Protein AF-A0AA90S9X4-F1 (afdb_monomer)

Mean predicted aligned error: 9.92 Å

Structure (mmCIF, N/CA/C/O backbone):
data_AF-A0AA90S9X4-F1
#
_entry.id   AF-A0AA90S9X4-F1
#
loop_
_atom_site.group_PDB
_atom_site.id
_atom_site.type_symbol
_atom_site.label_atom_id
_atom_site.label_alt_id
_atom_site.label_comp_id
_atom_site.label_asym_id
_atom_site.label_entity_id
_atom_site.label_seq_id
_atom_site.pdbx_PDB_ins_code
_atom_site.Cartn_x
_atom_site.Cartn_y
_atom_site.Cartn_z
_atom_site.occupancy
_atom_site.B_iso_or_equiv
_atom_site.auth_seq_id
_atom_site.auth_comp_id
_atom_site.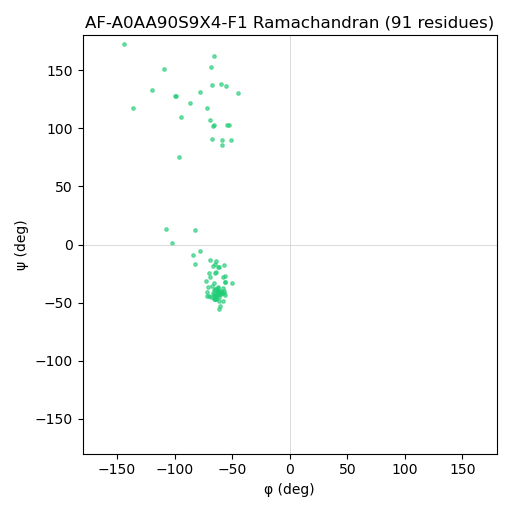auth_asym_id
_atom_site.auth_atom_id
_atom_site.pdbx_PDB_model_num
ATOM 1 N N . MET A 1 1 ? 13.528 50.489 -24.692 1.00 50.06 1 MET A N 1
ATOM 2 C CA . MET A 1 1 ? 14.144 49.223 -25.140 1.00 50.06 1 MET A CA 1
ATOM 3 C C . MET A 1 1 ? 13.721 48.153 -24.154 1.00 50.06 1 MET A C 1
ATOM 5 O O . MET A 1 1 ? 14.193 48.160 -23.026 1.00 50.06 1 MET A O 1
ATOM 9 N N . SER A 1 2 ? 12.730 47.351 -24.537 1.00 48.38 2 SER A N 1
ATOM 10 C CA . SER A 1 2 ? 12.100 46.339 -23.685 1.00 48.38 2 SER A CA 1
ATOM 11 C C . SER A 1 2 ? 12.706 44.977 -24.003 1.00 48.38 2 SER A C 1
ATOM 13 O O . SER A 1 2 ? 12.737 44.588 -25.168 1.00 48.38 2 SER A O 1
ATOM 15 N N . TYR A 1 3 ? 13.185 44.262 -22.989 1.00 50.44 3 TYR A N 1
ATOM 16 C CA . TYR A 1 3 ? 13.582 42.862 -23.126 1.00 50.44 3 TYR A CA 1
ATOM 17 C C . TYR A 1 3 ? 12.321 41.983 -23.125 1.00 50.44 3 TYR A C 1
ATOM 19 O O . TYR A 1 3 ? 11.488 42.151 -22.229 1.00 50.44 3 TYR A O 1
ATOM 27 N N . PRO A 1 4 ? 12.145 41.037 -24.064 1.00 57.62 4 PRO A N 1
ATOM 28 C CA . PRO A 1 4 ? 11.150 39.993 -23.895 1.00 57.62 4 PRO A CA 1
ATOM 29 C C . PRO A 1 4 ? 11.636 39.016 -22.818 1.00 57.62 4 PRO A C 1
ATOM 31 O O . PRO A 1 4 ? 12.672 38.369 -22.955 1.00 57.62 4 PRO A O 1
ATOM 34 N N . ARG A 1 5 ? 10.874 38.929 -21.725 1.00 51.44 5 ARG A N 1
ATOM 35 C CA . ARG A 1 5 ? 10.992 37.881 -20.710 1.00 51.44 5 ARG A CA 1
ATOM 36 C C . ARG A 1 5 ? 10.580 36.573 -21.381 1.00 51.44 5 ARG A C 1
ATOM 38 O O . ARG A 1 5 ? 9.393 36.355 -21.610 1.00 51.44 5 ARG A O 1
ATOM 45 N N . THR A 1 6 ? 11.547 35.745 -21.759 1.00 59.28 6 THR A N 1
ATOM 46 C CA . THR A 1 6 ? 11.279 34.411 -22.294 1.00 59.28 6 THR A CA 1
ATOM 47 C C . THR A 1 6 ? 10.664 33.561 -21.193 1.00 59.28 6 THR A C 1
ATOM 49 O O . THR A 1 6 ? 11.318 33.098 -20.263 1.00 59.28 6 THR A O 1
ATOM 52 N N . HIS A 1 7 ? 9.351 33.412 -21.307 1.00 55.62 7 HIS A N 1
ATOM 53 C CA . HIS A 1 7 ? 8.566 32.365 -20.693 1.00 55.62 7 HIS A CA 1
ATOM 54 C C . HIS A 1 7 ? 8.980 31.049 -21.365 1.00 55.62 7 HIS A C 1
ATOM 56 O O . HIS A 1 7 ? 8.477 30.700 -22.427 1.00 55.62 7 HIS A O 1
ATOM 62 N N . GLY A 1 8 ? 9.972 30.375 -20.790 1.00 45.03 8 GLY A N 1
ATOM 63 C CA . GLY A 1 8 ? 10.324 29.002 -21.128 1.00 45.03 8 GLY A CA 1
ATOM 64 C C . GLY A 1 8 ? 9.658 28.058 -20.139 1.00 45.03 8 GLY A C 1
ATOM 65 O O . GLY A 1 8 ? 10.320 27.562 -19.239 1.00 45.03 8 GLY A O 1
ATOM 66 N N . MET A 1 9 ? 8.350 27.846 -20.293 1.00 57.72 9 MET A N 1
ATOM 67 C CA . MET A 1 9 ? 7.748 26.570 -19.919 1.00 57.72 9 MET A CA 1
ATOM 68 C C . MET A 1 9 ? 8.264 25.550 -20.932 1.00 57.72 9 MET A C 1
ATOM 70 O O . MET A 1 9 ? 7.869 25.591 -22.094 1.00 57.72 9 MET A O 1
ATOM 74 N N . VAL A 1 10 ? 9.164 24.669 -20.515 1.00 53.00 10 VAL A N 1
ATOM 75 C CA . VAL A 1 10 ? 9.416 23.402 -21.202 1.00 53.00 10 VAL A CA 1
ATOM 76 C C . VAL A 1 10 ? 9.507 22.377 -20.093 1.00 53.00 10 VAL A C 1
ATOM 78 O O . VAL A 1 10 ? 10.313 22.547 -19.182 1.00 53.00 10 VAL A O 1
ATOM 81 N N . GLY A 1 11 ? 8.575 21.424 -20.132 1.00 44.31 11 GLY A N 1
ATOM 82 C CA . GLY A 1 11 ? 8.314 20.469 -19.072 1.00 44.31 11 GLY A CA 1
ATOM 83 C C . GLY A 1 11 ? 9.596 19.874 -18.520 1.00 44.31 11 GLY A C 1
ATOM 84 O O . GLY A 1 11 ? 10.442 19.381 -19.266 1.00 44.31 11 GLY A O 1
ATOM 85 N N . GLU A 1 12 ? 9.695 19.903 -17.198 1.00 44.06 12 GLU A N 1
ATOM 86 C CA . GLU A 1 12 ? 10.356 18.836 -16.476 1.00 44.06 12 GLU A CA 1
ATOM 87 C C . GLU A 1 12 ? 9.563 17.583 -16.850 1.00 44.06 12 GLU A C 1
ATOM 89 O O . GLU A 1 12 ? 8.540 17.264 -16.256 1.00 44.06 12 GLU A O 1
ATOM 94 N N . SER A 1 13 ? 9.932 16.965 -17.973 1.00 47.31 13 SER A N 1
ATOM 95 C CA . SER A 1 13 ? 9.654 15.562 -18.187 1.00 47.31 13 SER A CA 1
ATOM 96 C C . SER A 1 13 ? 10.261 14.909 -16.965 1.00 47.31 13 SER A C 1
ATOM 98 O O . SER A 1 13 ? 11.488 14.875 -16.845 1.00 47.31 13 SER A O 1
ATOM 100 N N . THR A 1 14 ? 9.396 14.532 -16.027 1.00 51.66 14 THR A N 1
ATOM 101 C CA . THR A 1 14 ? 9.672 13.538 -15.010 1.00 51.66 14 THR A CA 1
ATOM 102 C C . THR A 1 14 ? 10.192 12.344 -15.786 1.00 51.66 14 THR A C 1
ATOM 104 O O . THR A 1 14 ? 9.449 11.545 -16.350 1.00 51.66 14 THR A O 1
ATOM 107 N N . ASP A 1 15 ? 11.510 12.334 -15.966 1.00 47.53 15 ASP A N 1
ATOM 108 C CA . ASP A 1 15 ? 12.283 11.188 -16.379 1.00 47.53 15 ASP A CA 1
ATOM 109 C C . ASP A 1 15 ? 11.978 10.191 -15.275 1.00 47.53 15 ASP A C 1
ATOM 111 O O . ASP A 1 15 ? 12.550 10.280 -14.188 1.00 47.53 15 ASP A O 1
ATOM 115 N N . ALA A 1 16 ? 10.922 9.395 -15.484 1.00 54.66 16 ALA A N 1
ATOM 116 C CA . ALA A 1 16 ? 10.542 8.321 -14.594 1.00 54.66 16 ALA A CA 1
ATOM 117 C C . ALA A 1 16 ? 11.819 7.517 -14.459 1.00 54.66 16 ALA A C 1
ATOM 119 O O . ALA A 1 16 ? 12.269 6.891 -15.427 1.00 54.66 16 ALA A O 1
ATOM 120 N N . SER A 1 17 ? 12.484 7.694 -13.315 1.00 59.31 17 SER A N 1
ATOM 121 C CA . SER A 1 17 ? 13.823 7.177 -13.143 1.00 59.31 17 SER A CA 1
ATOM 122 C C . SER A 1 17 ? 13.705 5.691 -13.447 1.00 59.31 17 SER A C 1
ATOM 124 O O . SER A 1 17 ? 12.741 5.072 -13.001 1.00 59.31 17 SER A O 1
ATOM 126 N N . PRO A 1 18 ? 14.622 5.068 -14.198 1.00 65.25 18 PRO A N 1
ATOM 127 C CA . PRO A 1 18 ? 14.505 3.636 -14.464 1.00 65.25 18 PRO A CA 1
ATOM 128 C C . PRO A 1 18 ? 14.451 2.823 -13.157 1.00 65.25 18 PRO A C 1
ATOM 130 O O . PRO A 1 18 ? 14.007 1.683 -13.158 1.00 65.25 18 PRO A O 1
ATOM 133 N N . PHE A 1 19 ? 14.868 3.427 -12.039 1.00 67.81 19 PHE A N 1
ATOM 134 C CA . PHE A 1 19 ? 14.800 2.903 -10.679 1.00 67.81 19 PHE A CA 1
ATOM 135 C C . PHE A 1 19 ? 13.464 3.125 -9.955 1.00 67.81 19 PHE A C 1
ATOM 137 O O . PHE A 1 19 ? 13.288 2.584 -8.859 1.00 67.81 19 PHE A O 1
ATOM 144 N N . ASP A 1 20 ? 12.549 3.916 -10.511 1.00 71.75 20 ASP A N 1
ATOM 145 C CA . ASP A 1 20 ? 11.203 4.053 -9.979 1.00 71.75 20 ASP A CA 1
ATOM 146 C C . ASP A 1 20 ? 10.305 2.956 -10.551 1.00 71.75 20 ASP A C 1
ATOM 148 O O . ASP A 1 20 ? 10.200 2.783 -11.770 1.00 71.75 20 ASP A O 1
ATOM 152 N N . PRO A 1 21 ? 9.704 2.137 -9.674 1.00 79.44 21 PRO A N 1
ATOM 153 C CA . PRO A 1 21 ? 8.816 1.080 -10.109 1.00 79.44 21 PRO A CA 1
ATOM 154 C C . PRO A 1 21 ? 7.548 1.678 -10.711 1.00 79.44 21 PRO A C 1
ATOM 156 O O . PRO A 1 21 ? 6.944 2.568 -10.107 1.00 79.44 21 PRO A O 1
ATOM 159 N N . PRO A 1 22 ? 7.062 1.132 -11.837 1.00 85.38 22 PRO A N 1
ATOM 160 C CA . PRO A 1 22 ? 5.728 1.468 -12.294 1.00 85.38 22 PRO A CA 1
ATOM 161 C C . PRO A 1 22 ? 4.725 1.069 -11.210 1.00 85.38 22 PRO A C 1
ATOM 163 O O . PRO A 1 22 ? 4.812 -0.026 -10.639 1.00 85.38 22 PRO A O 1
ATOM 166 N N . ILE A 1 23 ? 3.737 1.930 -10.964 1.00 87.50 23 ILE A N 1
ATOM 167 C CA . ILE A 1 23 ? 2.709 1.726 -9.933 1.00 87.50 23 ILE A CA 1
ATOM 168 C C . ILE A 1 23 ? 2.051 0.340 -10.022 1.00 87.50 23 ILE A C 1
ATOM 170 O O . ILE A 1 23 ? 1.775 -0.290 -9.002 1.00 87.50 23 ILE A O 1
ATOM 174 N N . GLY A 1 24 ? 1.902 -0.210 -11.232 1.00 87.50 24 GLY A N 1
ATOM 175 C CA . GLY A 1 24 ? 1.371 -1.556 -11.458 1.00 87.50 24 GLY A CA 1
ATOM 176 C C . GLY A 1 24 ? 2.126 -2.679 -10.728 1.00 87.50 24 GLY A C 1
ATOM 177 O O . GLY A 1 24 ? 1.495 -3.652 -10.311 1.00 87.50 24 GLY A O 1
ATOM 178 N N . VAL A 1 25 ? 3.443 -2.555 -10.515 1.00 88.25 25 VAL A N 1
ATOM 179 C CA . VAL A 1 25 ? 4.237 -3.526 -9.732 1.00 88.25 25 VAL A CA 1
ATOM 180 C C . VAL A 1 25 ? 3.842 -3.468 -8.259 1.00 88.25 25 VAL A C 1
ATOM 182 O O . VAL A 1 25 ? 3.593 -4.505 -7.641 1.00 88.25 25 VAL A O 1
ATOM 185 N N . VAL A 1 26 ? 3.710 -2.259 -7.713 1.00 90.19 26 VAL A N 1
ATOM 186 C CA . VAL A 1 26 ? 3.285 -2.044 -6.325 1.00 90.19 26 VAL A CA 1
ATOM 187 C C . VAL A 1 26 ? 1.854 -2.534 -6.118 1.00 90.19 26 VAL A C 1
ATOM 189 O O . VAL A 1 26 ? 1.604 -3.303 -5.192 1.00 90.19 26 VAL A O 1
ATOM 192 N N . LEU A 1 27 ? 0.928 -2.179 -7.013 1.00 90.62 27 LEU A N 1
ATOM 193 C CA . LEU A 1 27 ? -0.460 -2.643 -6.954 1.00 90.62 27 LEU A CA 1
ATOM 194 C C . LEU A 1 27 ? -0.550 -4.173 -7.023 1.00 90.62 27 LEU A C 1
ATOM 196 O O . LEU A 1 27 ? -1.294 -4.784 -6.260 1.00 90.62 27 LEU A O 1
ATOM 200 N N . SER A 1 28 ? 0.253 -4.812 -7.876 1.00 89.88 28 SER A N 1
ATOM 201 C CA . SER A 1 28 ? 0.305 -6.277 -7.960 1.00 89.88 28 SER A CA 1
ATOM 202 C C . SER A 1 28 ? 0.799 -6.915 -6.659 1.00 89.88 28 SER A C 1
ATOM 204 O O . SER A 1 28 ? 0.256 -7.932 -6.230 1.00 89.88 28 SER A O 1
ATOM 206 N N . SER A 1 29 ? 1.790 -6.309 -5.998 1.00 88.94 29 SER A N 1
ATOM 207 C CA . SER A 1 29 ? 2.275 -6.775 -4.692 1.00 88.94 29 SER A CA 1
ATOM 208 C C . SER A 1 29 ? 1.206 -6.613 -3.606 1.00 88.94 29 SER A C 1
ATOM 210 O O . SER A 1 29 ? 0.966 -7.524 -2.814 1.00 88.94 29 SER A O 1
ATOM 212 N N . LEU A 1 30 ? 0.498 -5.480 -3.602 1.00 89.75 30 LEU A N 1
ATOM 213 C CA . LEU A 1 30 ? -0.567 -5.186 -2.641 1.00 89.75 30 LEU A CA 1
ATOM 214 C C . LEU A 1 30 ? -1.823 -6.036 -2.842 1.00 89.75 30 LEU A C 1
ATOM 216 O O . LEU A 1 30 ? -2.539 -6.285 -1.873 1.00 89.75 30 LEU A O 1
ATOM 220 N N . ALA A 1 31 ? -2.064 -6.550 -4.050 1.00 90.12 31 ALA A N 1
ATOM 221 C CA . ALA A 1 31 ? -3.173 -7.462 -4.319 1.00 90.12 31 ALA A CA 1
ATOM 222 C C . ALA A 1 31 ? -3.133 -8.714 -3.419 1.00 90.12 31 ALA A C 1
ATOM 224 O O . ALA A 1 31 ? -4.177 -9.269 -3.081 1.00 90.12 31 ALA A O 1
ATOM 225 N N . LEU A 1 32 ? -1.944 -9.130 -2.961 1.00 88.06 32 LEU A N 1
ATOM 226 C CA . LEU A 1 32 ? -1.794 -10.223 -1.996 1.00 88.06 32 LEU A CA 1
ATOM 227 C C . LEU A 1 32 ? -2.387 -9.883 -0.621 1.00 88.06 32 LEU A C 1
ATOM 229 O O . LEU A 1 32 ? -2.929 -10.769 0.041 1.00 88.06 32 LEU A O 1
ATOM 233 N N . LEU A 1 33 ? -2.330 -8.616 -0.197 1.00 87.88 33 LEU A N 1
ATOM 234 C CA . LEU A 1 33 ? -2.922 -8.163 1.065 1.00 87.88 33 LEU A CA 1
ATOM 235 C C . LEU A 1 33 ? -4.454 -8.184 1.022 1.00 87.88 33 LEU A C 1
ATOM 237 O O . LEU A 1 33 ? -5.075 -8.420 2.052 1.00 87.88 33 LEU A O 1
ATOM 241 N N . LEU A 1 34 ? -5.067 -8.031 -0.156 1.00 88.12 34 LEU A N 1
ATOM 242 C CA . LEU A 1 34 ? -6.528 -8.068 -0.326 1.00 88.12 34 LEU A CA 1
ATOM 243 C C . LEU A 1 34 ? -7.155 -9.430 0.017 1.00 88.12 34 LEU A C 1
ATOM 245 O O . LEU A 1 34 ? -8.368 -9.528 0.200 1.00 88.12 34 LEU A O 1
ATOM 249 N N . THR A 1 35 ? -6.340 -10.485 0.134 1.00 87.56 35 THR A N 1
ATOM 250 C CA . THR A 1 35 ? -6.796 -11.791 0.638 1.00 87.56 35 THR A CA 1
ATOM 251 C C . THR A 1 35 ? -7.255 -11.728 2.094 1.00 87.56 35 THR A C 1
ATOM 253 O O . THR A 1 35 ? -8.066 -12.554 2.517 1.00 87.56 35 THR A O 1
ATOM 256 N N . ASP A 1 36 ? -6.775 -10.741 2.851 1.00 87.88 36 ASP A N 1
ATOM 257 C CA . ASP A 1 36 ? -7.152 -10.535 4.236 1.00 87.88 36 ASP A CA 1
ATOM 258 C C . ASP A 1 36 ? -8.221 -9.425 4.340 1.00 87.88 36 ASP A C 1
ATOM 260 O O . ASP A 1 36 ? -8.051 -8.321 3.809 1.00 87.88 36 ASP A O 1
ATOM 264 N N . PRO A 1 37 ? -9.356 -9.695 5.015 1.00 84.62 37 PRO A N 1
ATOM 265 C CA . PRO A 1 37 ? -10.502 -8.790 5.041 1.00 84.62 37 PRO A CA 1
ATOM 266 C C . PRO A 1 37 ? -10.200 -7.421 5.660 1.00 84.62 37 PRO A C 1
ATOM 268 O O . PRO A 1 37 ? -10.936 -6.474 5.387 1.00 84.62 37 PRO A O 1
ATOM 271 N N . GLN A 1 38 ? -9.131 -7.286 6.453 1.00 86.19 38 GLN A N 1
ATOM 272 C CA . GLN A 1 38 ? -8.723 -5.999 7.027 1.00 86.19 38 GLN A CA 1
ATOM 273 C C . GLN A 1 38 ? -8.186 -5.003 5.980 1.00 86.19 38 GLN A C 1
ATOM 275 O O . GLN A 1 38 ? -8.044 -3.822 6.287 1.00 86.19 38 GLN A O 1
ATOM 280 N N . PHE A 1 39 ? -7.895 -5.467 4.758 1.00 88.88 39 PHE A N 1
ATOM 281 C CA . PHE A 1 39 ? -7.420 -4.642 3.645 1.00 88.88 39 PHE A CA 1
ATOM 282 C C . PHE A 1 39 ? -8.482 -4.447 2.557 1.00 88.88 39 PHE A C 1
ATOM 284 O O . PHE A 1 39 ? -8.160 -3.970 1.477 1.00 88.88 39 PHE A O 1
ATOM 291 N N . LYS A 1 40 ? -9.760 -4.763 2.804 1.00 86.00 40 LYS A N 1
ATOM 292 C CA . LYS A 1 40 ? -10.817 -4.526 1.803 1.00 86.00 40 LYS A CA 1
ATOM 293 C C . LYS A 1 40 ? -10.923 -3.064 1.366 1.00 86.00 40 LYS A C 1
ATOM 295 O O . LYS A 1 40 ? -11.122 -2.796 0.187 1.00 86.00 40 LYS A O 1
ATOM 300 N N . ASP A 1 41 ? -10.740 -2.121 2.286 1.00 87.56 41 ASP A N 1
ATOM 301 C CA . ASP A 1 41 ? -10.731 -0.692 1.955 1.00 87.56 41 ASP A CA 1
ATOM 302 C C . ASP A 1 41 ? -9.559 -0.303 1.038 1.00 87.56 41 ASP A C 1
ATOM 304 O O . ASP A 1 41 ? -9.671 0.658 0.278 1.00 87.56 41 ASP A O 1
ATOM 308 N N . LEU A 1 42 ? -8.462 -1.074 1.050 1.00 88.69 42 LEU A N 1
ATOM 309 C CA . LEU A 1 42 ? -7.328 -0.880 0.146 1.00 88.69 42 LEU A CA 1
ATOM 310 C C . LEU A 1 42 ? -7.717 -1.183 -1.300 1.00 88.69 42 LEU A C 1
ATOM 312 O O . LEU A 1 42 ? -7.279 -0.466 -2.187 1.00 88.69 42 LEU A O 1
ATOM 316 N N . GLU A 1 43 ? -8.579 -2.176 -1.540 1.00 89.56 43 GLU A N 1
ATOM 317 C CA . GLU A 1 43 ? -9.064 -2.510 -2.886 1.00 89.56 43 GLU A CA 1
ATOM 318 C C . GLU A 1 43 ? -9.732 -1.297 -3.544 1.00 89.56 43 GLU A C 1
ATOM 320 O O . GLU A 1 43 ? -9.473 -0.995 -4.703 1.00 89.56 43 GLU A O 1
ATOM 325 N N . THR A 1 44 ? -10.535 -0.547 -2.780 1.00 89.38 44 THR A N 1
ATOM 326 C CA . THR A 1 44 ? -11.197 0.669 -3.282 1.00 89.38 44 THR A CA 1
ATOM 327 C C . THR A 1 44 ? -10.187 1.756 -3.634 1.00 89.38 44 THR A C 1
ATOM 329 O O . THR A 1 44 ? -10.363 2.443 -4.635 1.00 89.38 44 THR A O 1
ATOM 332 N N . ILE A 1 45 ? -9.127 1.901 -2.833 1.00 89.75 45 ILE A N 1
ATOM 333 C CA . ILE A 1 45 ? -8.044 2.845 -3.125 1.00 89.75 45 ILE A CA 1
ATOM 334 C C . ILE A 1 45 ? -7.316 2.398 -4.390 1.00 89.75 45 ILE A C 1
ATOM 336 O O . ILE A 1 45 ? -7.157 3.196 -5.293 1.00 89.75 45 ILE A O 1
ATOM 340 N N . MET A 1 46 ? -6.961 1.118 -4.508 1.00 89.50 46 MET A N 1
ATOM 341 C CA . MET A 1 46 ? -6.237 0.552 -5.654 1.00 89.50 46 MET A CA 1
ATOM 342 C C . MET A 1 46 ? -6.988 0.635 -6.990 1.00 89.50 46 MET A C 1
ATOM 344 O O . MET A 1 46 ? -6.351 0.528 -8.032 1.00 89.50 46 MET A O 1
ATOM 348 N N . MET A 1 47 ? -8.313 0.813 -6.982 1.00 87.62 47 MET A N 1
ATOM 349 C CA . MET A 1 47 ? -9.096 1.081 -8.198 1.00 87.62 47 MET A CA 1
ATOM 350 C C . MET A 1 47 ? -8.988 2.535 -8.690 1.00 87.62 47 MET A C 1
ATOM 352 O O . MET A 1 47 ? -9.561 2.862 -9.729 1.00 87.62 47 MET A O 1
ATOM 356 N N . GLY A 1 48 ? -8.312 3.409 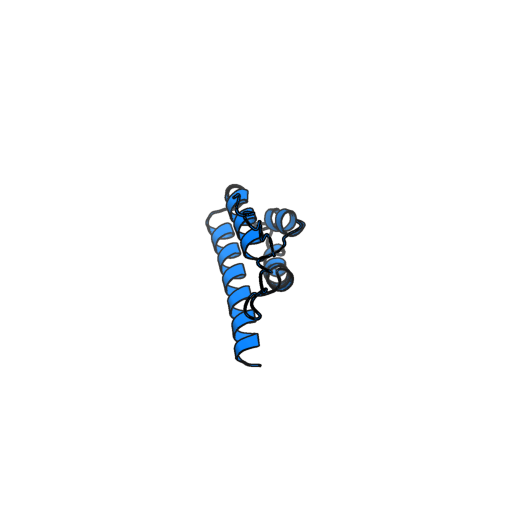-7.940 1.00 85.75 48 GLY A N 1
ATOM 357 C CA . GLY A 1 48 ? -8.009 4.772 -8.359 1.00 85.75 48 GLY A CA 1
ATOM 358 C C . GLY A 1 48 ? -7.047 4.827 -9.547 1.00 85.75 48 GLY A C 1
ATOM 359 O O . GLY A 1 48 ? -6.353 3.860 -9.863 1.00 85.75 48 GLY A O 1
ATOM 360 N N . ASP A 1 49 ? -7.025 5.983 -10.201 1.00 85.62 49 ASP A N 1
ATOM 361 C CA . ASP A 1 49 ? -6.071 6.295 -11.261 1.00 85.62 49 ASP A CA 1
ATOM 362 C C . ASP A 1 49 ? -4.895 7.035 -10.616 1.00 85.62 49 ASP A C 1
ATOM 364 O O . ASP A 1 49 ? -5.070 8.147 -10.120 1.00 85.62 49 ASP A O 1
ATOM 368 N N . PHE A 1 5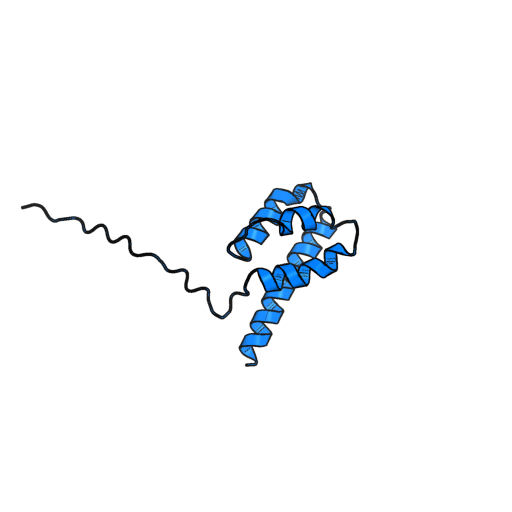0 ? -3.737 6.378 -10.551 1.00 87.62 50 PHE A N 1
ATOM 369 C CA . PHE A 1 50 ? -2.521 6.918 -9.940 1.00 87.62 50 PHE A CA 1
ATOM 370 C C . PHE A 1 50 ? -1.425 6.981 -10.990 1.00 87.62 50 PHE A C 1
ATOM 372 O O . PHE A 1 50 ? -1.186 5.997 -11.695 1.00 87.62 50 PHE A O 1
ATOM 379 N N . GLU A 1 51 ? -0.74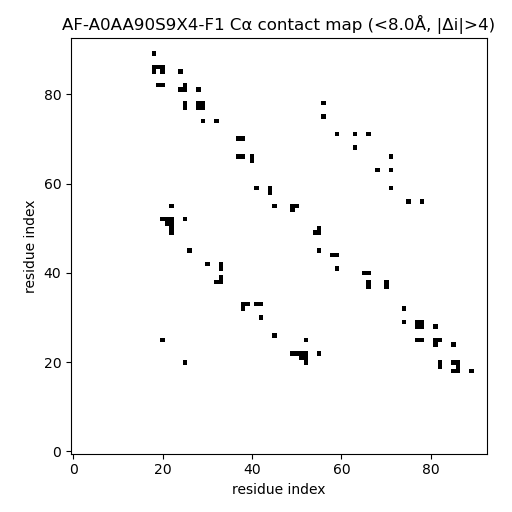5 8.120 -11.057 1.00 85.50 51 GLU A N 1
ATOM 380 C CA . GLU A 1 51 ? 0.383 8.315 -11.969 1.00 85.50 51 GLU A CA 1
ATOM 381 C C . GLU A 1 51 ? 1.606 7.515 -11.489 1.00 85.50 51 GLU A C 1
ATOM 383 O O . GLU A 1 51 ? 2.200 6.761 -12.259 1.00 85.50 51 GLU A O 1
ATOM 388 N N . ASP A 1 52 ? 1.893 7.575 -10.183 1.00 86.56 52 ASP A N 1
ATOM 389 C CA . ASP A 1 52 ? 3.098 7.009 -9.575 1.00 86.56 52 ASP A CA 1
ATOM 390 C C . ASP A 1 52 ? 2.850 6.422 -8.174 1.00 86.56 52 ASP A C 1
ATOM 392 O O . ASP A 1 52 ? 1.792 6.575 -7.556 1.00 86.56 52 ASP A O 1
ATOM 396 N N . VAL A 1 53 ? 3.877 5.756 -7.637 1.00 88.31 53 VAL A N 1
ATOM 397 C CA . VAL A 1 53 ? 3.863 5.171 -6.285 1.00 88.31 53 VAL A CA 1
ATOM 398 C C . VAL A 1 53 ? 3.702 6.221 -5.192 1.00 88.31 53 VAL A C 1
ATOM 400 O O . VAL A 1 53 ? 3.017 5.955 -4.203 1.00 88.31 53 VAL A O 1
ATOM 403 N N . ASP A 1 54 ? 4.296 7.403 -5.350 1.00 87.62 54 ASP A N 1
ATOM 404 C CA . ASP A 1 54 ? 4.157 8.487 -4.376 1.00 87.62 54 ASP A CA 1
ATOM 405 C C . ASP A 1 54 ? 2.720 9.014 -4.297 1.00 87.62 54 ASP A C 1
ATOM 407 O O . ASP A 1 54 ? 2.223 9.253 -3.194 1.00 87.62 54 ASP A O 1
ATOM 411 N N . ASP A 1 55 ? 2.027 9.117 -5.435 1.00 89.94 55 ASP A N 1
ATOM 412 C CA . ASP A 1 55 ? 0.624 9.539 -5.492 1.00 89.94 55 ASP A CA 1
ATOM 413 C C . ASP A 1 55 ? -0.280 8.522 -4.777 1.00 89.94 55 ASP A C 1
ATOM 415 O O . ASP A 1 55 ? -1.030 8.860 -3.857 1.00 89.94 55 ASP A O 1
ATOM 419 N N . PHE A 1 56 ? -0.087 7.231 -5.072 1.00 90.88 56 PHE A N 1
ATOM 420 C CA . PHE A 1 56 ? -0.768 6.149 -4.361 1.00 90.88 56 PHE A CA 1
ATOM 421 C C . PHE A 1 56 ? -0.466 6.148 -2.854 1.00 90.88 56 PHE A C 1
ATOM 423 O O . PHE A 1 56 ? -1.360 5.971 -2.023 1.00 90.88 56 PHE A O 1
ATOM 430 N N . ARG A 1 57 ? 0.796 6.365 -2.465 1.00 90.25 57 ARG A N 1
ATOM 431 C CA . ARG A 1 57 ? 1.203 6.434 -1.056 1.00 90.25 57 ARG A CA 1
ATOM 432 C C . ARG A 1 57 ? 0.524 7.598 -0.342 1.00 90.25 57 ARG A C 1
ATOM 434 O O . ARG A 1 57 ? 0.097 7.434 0.804 1.00 90.25 57 ARG A O 1
ATOM 441 N N . ALA A 1 58 ? 0.422 8.753 -0.994 1.00 91.00 58 ALA A N 1
ATOM 442 C CA . ALA A 1 58 ? -0.286 9.904 -0.457 1.00 91.00 58 ALA A CA 1
ATOM 443 C C . ALA A 1 58 ? -1.766 9.570 -0.232 1.00 91.00 58 ALA A C 1
ATOM 445 O O . ALA A 1 58 ? -2.276 9.808 0.863 1.00 91.00 58 ALA A O 1
ATOM 446 N N . GLU A 1 59 ? -2.423 8.924 -1.195 1.00 91.19 59 GLU A N 1
ATOM 447 C CA . GLU A 1 59 ? -3.825 8.511 -1.070 1.00 91.19 59 GLU A CA 1
ATOM 448 C C . GLU A 1 59 ? -4.041 7.502 0.071 1.00 91.19 59 GLU A C 1
ATOM 450 O O . GLU A 1 59 ? -4.980 7.631 0.861 1.00 91.19 59 GLU A O 1
ATOM 455 N N . VAL A 1 60 ? -3.132 6.536 0.244 1.00 90.81 60 VAL A N 1
ATOM 456 C CA . VAL A 1 60 ? -3.157 5.597 1.381 1.00 90.81 60 VAL A CA 1
ATOM 457 C C . VAL A 1 60 ? -3.035 6.335 2.719 1.00 90.81 60 VAL A C 1
ATOM 459 O O . VAL A 1 60 ? -3.721 5.985 3.682 1.00 90.81 60 VAL A O 1
ATOM 462 N N . LEU A 1 61 ? -2.193 7.370 2.799 1.00 90.19 61 LEU A N 1
ATOM 463 C CA . LEU A 1 61 ? -2.041 8.193 4.002 1.00 90.19 61 LEU A CA 1
ATOM 464 C C . LEU A 1 61 ? -3.265 9.085 4.255 1.00 90.19 61 LEU A C 1
ATOM 466 O O . LEU A 1 61 ? -3.664 9.248 5.410 1.00 90.19 61 LEU A O 1
ATOM 470 N N . ILE A 1 62 ? -3.900 9.615 3.209 1.00 90.94 62 ILE A N 1
ATOM 471 C CA . ILE A 1 62 ? -5.161 10.367 3.306 1.00 90.94 62 ILE A CA 1
ATOM 472 C C . ILE A 1 62 ? -6.276 9.451 3.820 1.00 90.94 62 ILE A C 1
ATOM 474 O O . ILE A 1 62 ? -7.002 9.804 4.749 1.00 90.94 62 ILE A O 1
ATOM 478 N N . SER A 1 63 ? -6.351 8.234 3.282 1.00 88.38 63 SER A N 1
ATOM 479 C CA . SER A 1 63 ? -7.287 7.188 3.700 1.00 88.38 63 SER A CA 1
ATOM 480 C C . SER A 1 63 ? -6.821 6.404 4.938 1.00 88.38 63 SER A C 1
ATOM 482 O O . SER A 1 63 ? -7.416 5.380 5.278 1.00 88.38 63 SER A O 1
ATOM 484 N N . SER A 1 64 ? -5.798 6.875 5.663 1.00 87.88 64 SER A N 1
ATOM 485 C CA . SER A 1 64 ? -5.247 6.191 6.845 1.00 87.88 64 SER A CA 1
ATOM 486 C C . SER A 1 64 ? -6.279 5.950 7.945 1.00 87.88 64 SER A C 1
ATOM 488 O O . SER A 1 64 ? -6.173 4.973 8.683 1.00 87.88 64 SER A O 1
ATOM 490 N N . ASN A 1 65 ? -7.310 6.794 8.028 1.00 88.31 65 ASN A N 1
ATOM 491 C CA . ASN A 1 65 ? -8.405 6.652 8.984 1.00 88.31 65 ASN A CA 1
ATOM 492 C C . ASN A 1 65 ? -9.282 5.410 8.739 1.00 88.31 65 ASN A C 1
ATOM 494 O O . ASN A 1 65 ? -10.02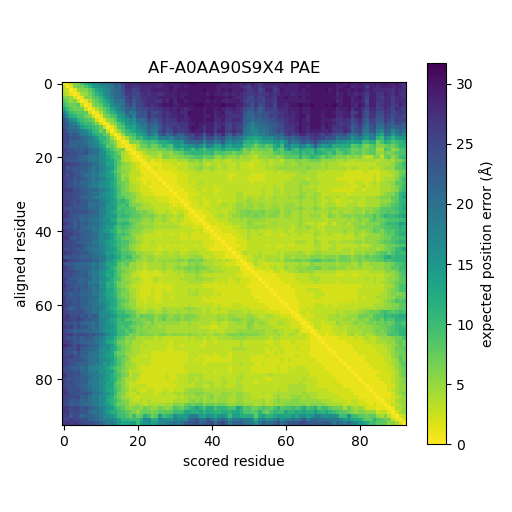7 5.019 9.636 1.00 88.31 65 ASN A O 1
ATOM 498 N N . LYS A 1 66 ? -9.225 4.815 7.539 1.00 87.50 66 LYS A N 1
ATOM 499 C CA . LYS A 1 66 ? -9.947 3.583 7.186 1.00 87.50 66 LYS A CA 1
ATOM 500 C C . LYS A 1 66 ? -9.218 2.325 7.657 1.00 87.50 66 LYS A C 1
ATOM 502 O O . LYS A 1 66 ? -9.825 1.264 7.745 1.00 87.50 66 LYS A O 1
ATOM 507 N N . PHE A 1 67 ? -7.935 2.438 7.992 1.00 88.31 67 PHE A N 1
ATOM 508 C CA . PHE A 1 67 ? -7.102 1.312 8.393 1.00 88.31 67 PHE A CA 1
ATOM 509 C C . PHE A 1 67 ? -6.775 1.365 9.881 1.00 88.31 67 PHE A C 1
ATOM 511 O O . PHE A 1 67 ? -6.655 2.423 10.498 1.00 88.31 67 PHE A O 1
ATOM 518 N N . THR A 1 68 ? -6.562 0.193 10.475 1.00 88.88 68 THR A N 1
ATOM 519 C CA . THR A 1 68 ? -5.903 0.137 11.783 1.00 88.88 68 THR A CA 1
ATOM 520 C C . THR A 1 68 ? -4.441 0.560 11.627 1.00 88.88 68 THR A C 1
ATOM 522 O O . THR A 1 68 ? -3.844 0.352 10.571 1.00 88.88 68 THR A O 1
ATOM 525 N N . GLY A 1 69 ? -3.818 1.101 12.679 1.00 88.88 69 GLY A N 1
ATOM 526 C CA . GLY A 1 69 ? -2.404 1.499 12.609 1.00 88.88 69 GLY A CA 1
ATOM 527 C C . GLY A 1 69 ? -1.468 0.354 12.189 1.00 88.88 69 GLY A C 1
ATOM 528 O O . GLY A 1 69 ? -0.495 0.581 11.476 1.00 88.88 69 GLY A O 1
ATOM 529 N N . ALA A 1 70 ? -1.797 -0.887 12.564 1.00 89.88 70 ALA A N 1
ATOM 530 C CA . ALA A 1 70 ? -1.064 -2.076 12.135 1.00 89.88 70 ALA A CA 1
ATOM 531 C C . ALA A 1 70 ? -1.275 -2.389 10.642 1.00 89.88 70 ALA A C 1
ATOM 533 O O . ALA A 1 70 ? -0.301 -2.659 9.941 1.00 89.88 70 ALA A O 1
ATOM 534 N N . ALA A 1 71 ? -2.516 -2.312 10.149 1.00 89.94 71 ALA A N 1
ATOM 535 C CA . ALA A 1 71 ? -2.830 -2.526 8.737 1.00 89.94 71 ALA A CA 1
ATOM 536 C C . ALA A 1 71 ? -2.194 -1.447 7.849 1.00 89.94 71 ALA A C 1
ATOM 538 O O . ALA A 1 71 ? -1.542 -1.777 6.864 1.00 89.94 71 ALA A O 1
ATOM 539 N N . LEU A 1 72 ? -2.280 -0.172 8.239 1.00 91.38 72 LEU A N 1
ATOM 540 C CA . LEU A 1 72 ? -1.627 0.928 7.526 1.00 91.38 72 LEU A CA 1
ATOM 541 C C . LEU A 1 72 ? -0.113 0.718 7.433 1.00 91.38 72 LEU A C 1
ATOM 543 O O . LEU A 1 72 ? 0.463 0.808 6.353 1.00 91.38 72 LEU A O 1
ATOM 547 N N . ASN A 1 73 ? 0.533 0.390 8.556 1.00 91.81 73 ASN A N 1
ATOM 548 C CA . ASN A 1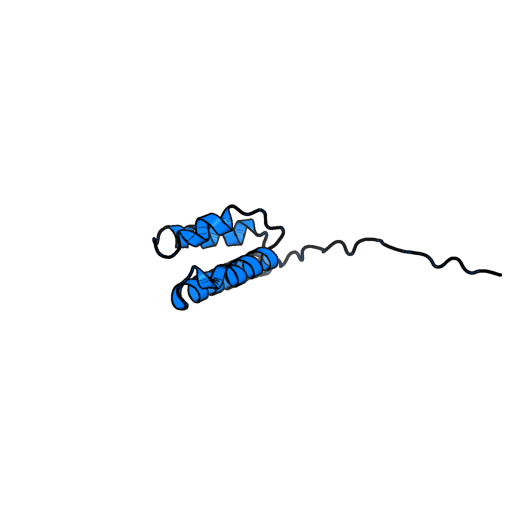 73 ? 1.969 0.131 8.570 1.00 91.81 73 ASN A CA 1
ATOM 549 C C . ASN A 1 73 ? 2.331 -1.073 7.683 1.00 91.81 73 ASN A C 1
ATOM 551 O O . ASN A 1 73 ? 3.326 -1.044 6.962 1.00 91.81 73 ASN A O 1
ATOM 555 N N . ARG A 1 74 ? 1.486 -2.112 7.668 1.00 91.50 74 ARG 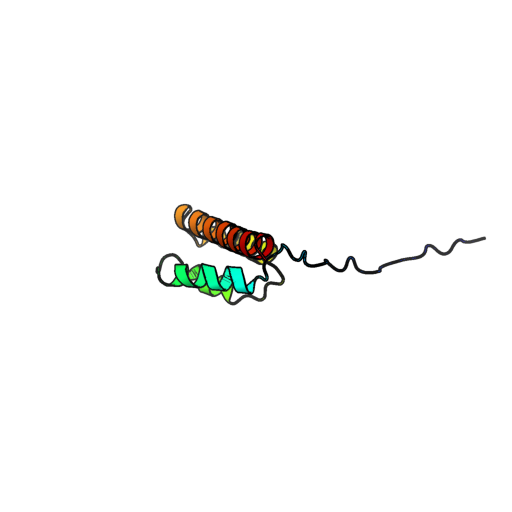A N 1
ATOM 556 C CA . ARG A 1 74 ? 1.664 -3.269 6.788 1.00 91.50 74 ARG A CA 1
ATOM 557 C C . ARG A 1 74 ? 1.569 -2.896 5.307 1.00 91.50 74 ARG A C 1
ATOM 559 O O . ARG A 1 74 ? 2.405 -3.365 4.543 1.00 91.50 74 ARG A O 1
ATOM 566 N N . ILE A 1 75 ? 0.609 -2.051 4.924 1.00 91.56 75 ILE A N 1
ATOM 567 C CA . ILE A 1 75 ? 0.459 -1.548 3.548 1.00 91.56 75 ILE A CA 1
ATOM 568 C C . ILE A 1 75 ? 1.714 -0.781 3.136 1.00 91.56 75 ILE A C 1
ATOM 570 O O . ILE A 1 75 ? 2.328 -1.115 2.129 1.00 91.56 75 ILE A O 1
ATOM 574 N N . LEU A 1 76 ? 2.134 0.198 3.943 1.00 92.12 76 LEU A N 1
ATOM 575 C CA . LEU A 1 76 ? 3.324 1.005 3.662 1.00 92.12 76 LEU A CA 1
ATOM 576 C C . LEU A 1 76 ? 4.584 0.138 3.552 1.00 92.12 76 LEU A C 1
ATOM 578 O O . LEU A 1 76 ? 5.370 0.311 2.629 1.00 92.12 76 LEU A O 1
ATOM 582 N N . THR A 1 77 ? 4.734 -0.846 4.443 1.00 93.00 77 THR A N 1
ATOM 583 C CA . THR A 1 77 ? 5.852 -1.799 4.401 1.00 93.00 77 THR A CA 1
ATOM 584 C C . THR A 1 77 ? 5.868 -2.602 3.100 1.00 93.00 77 THR A C 1
ATOM 586 O O . THR A 1 77 ? 6.935 -2.832 2.540 1.00 93.00 77 THR A O 1
ATOM 589 N N . GLU A 1 78 ? 4.710 -3.049 2.611 1.00 91.81 78 GLU A N 1
ATOM 590 C CA . GLU A 1 78 ? 4.639 -3.794 1.351 1.00 91.81 78 GLU A CA 1
ATOM 591 C C . GLU A 1 78 ? 4.872 -2.898 0.128 1.00 91.81 78 GLU A C 1
ATOM 593 O O . GLU A 1 78 ? 5.476 -3.368 -0.832 1.00 91.81 78 GLU A O 1
ATOM 598 N N . ILE A 1 79 ? 4.495 -1.613 0.175 1.00 91.25 79 ILE A N 1
ATOM 599 C CA . ILE A 1 79 ? 4.875 -0.628 -0.854 1.00 91.25 79 ILE A CA 1
ATOM 600 C C . ILE A 1 79 ? 6.398 -0.485 -0.906 1.00 91.25 79 ILE A C 1
ATOM 602 O O . ILE A 1 79 ? 6.994 -0.712 -1.956 1.00 91.25 79 ILE A O 1
ATOM 606 N N . ASP A 1 80 ? 7.034 -0.164 0.226 1.00 90.81 80 ASP A N 1
ATOM 607 C CA . ASP A 1 80 ? 8.492 -0.013 0.320 1.00 90.81 80 ASP A CA 1
ATOM 608 C C . ASP A 1 80 ? 9.214 -1.293 -0.137 1.00 90.81 80 ASP A C 1
ATOM 610 O O . ASP A 1 80 ? 10.201 -1.235 -0.868 1.00 90.81 80 ASP A O 1
ATOM 614 N N . ARG A 1 81 ? 8.684 -2.466 0.225 1.00 90.88 81 ARG A N 1
ATOM 615 C CA . ARG A 1 81 ? 9.227 -3.757 -0.204 1.00 90.88 81 ARG A CA 1
ATOM 616 C C . ARG A 1 81 ? 9.095 -3.985 -1.708 1.00 90.88 81 ARG A C 1
ATOM 618 O O . ARG A 1 81 ? 10.047 -4.469 -2.308 1.00 90.88 81 ARG A O 1
ATOM 625 N N . ALA A 1 82 ? 7.949 -3.674 -2.311 1.00 90.19 82 ALA A N 1
ATOM 626 C CA . ALA A 1 82 ? 7.751 -3.816 -3.754 1.00 90.19 82 ALA A CA 1
ATOM 627 C C . ALA A 1 82 ? 8.684 -2.883 -4.541 1.00 90.19 82 ALA A C 1
ATOM 629 O O . ALA A 1 82 ? 9.243 -3.278 -5.564 1.00 90.19 82 ALA A O 1
ATOM 630 N N . VAL A 1 83 ? 8.899 -1.669 -4.026 1.00 88.56 83 VAL A N 1
ATOM 631 C CA . VAL A 1 83 ? 9.859 -0.710 -4.581 1.00 88.56 83 VAL A CA 1
ATOM 632 C C . VAL A 1 83 ? 11.290 -1.233 -4.470 1.00 88.56 83 VAL A C 1
ATOM 634 O O . VAL A 1 83 ? 12.032 -1.194 -5.451 1.00 88.56 83 VAL A O 1
ATOM 637 N N . ASP A 1 84 ? 11.681 -1.751 -3.304 1.00 89.25 84 ASP A N 1
ATOM 638 C CA . ASP A 1 84 ? 13.017 -2.316 -3.091 1.00 89.25 84 ASP A CA 1
ATOM 639 C C . ASP A 1 84 ? 13.266 -3.547 -3.973 1.00 89.25 84 ASP A C 1
ATOM 641 O O . ASP A 1 84 ? 14.319 -3.651 -4.597 1.00 89.25 84 ASP A O 1
ATOM 645 N N . ASP A 1 85 ? 12.286 -4.446 -4.093 1.00 88.06 85 ASP A N 1
ATOM 646 C CA . ASP A 1 85 ? 12.388 -5.651 -4.923 1.00 88.06 85 ASP A CA 1
ATOM 647 C C . ASP A 1 85 ? 12.570 -5.297 -6.404 1.00 88.06 85 ASP A C 1
ATOM 649 O O . ASP A 1 85 ? 13.474 -5.817 -7.059 1.00 88.06 85 ASP A O 1
ATOM 653 N N . TYR A 1 86 ? 11.805 -4.322 -6.907 1.00 87.31 86 TYR A N 1
ATOM 654 C CA . TYR A 1 86 ? 11.975 -3.799 -8.262 1.00 87.31 86 TYR A CA 1
ATOM 655 C C . TYR A 1 86 ? 13.358 -3.170 -8.466 1.00 87.31 86 TYR A C 1
ATOM 657 O O . TYR A 1 86 ? 14.067 -3.511 -9.416 1.00 87.31 86 TYR A O 1
ATOM 665 N N . ARG A 1 87 ? 13.787 -2.297 -7.544 1.00 85.62 87 ARG A N 1
ATOM 666 C CA . ARG A 1 87 ? 15.109 -1.650 -7.594 1.00 85.62 87 ARG A CA 1
ATOM 667 C C . ARG A 1 87 ? 16.240 -2.670 -7.573 1.00 85.62 87 ARG A C 1
ATOM 669 O O . ARG A 1 87 ? 17.199 -2.531 -8.330 1.00 85.62 87 ARG A O 1
ATOM 676 N N . ARG A 1 88 ? 16.127 -3.716 -6.751 1.00 85.31 88 ARG A N 1
ATOM 677 C CA . ARG A 1 88 ? 17.083 -4.830 -6.717 1.00 85.31 88 ARG A CA 1
ATOM 678 C C . ARG A 1 88 ? 17.049 -5.635 -8.009 1.00 85.31 88 ARG A C 1
ATOM 680 O O . ARG A 1 88 ? 18.114 -5.975 -8.512 1.00 85.31 88 ARG A O 1
ATOM 687 N N . GLY A 1 89 ? 15.868 -5.908 -8.560 1.00 81.31 89 GLY A N 1
ATOM 688 C CA . GLY A 1 89 ? 15.707 -6.588 -9.845 1.00 81.31 89 GLY A CA 1
ATOM 689 C C . GLY A 1 89 ? 16.434 -5.865 -10.978 1.00 81.31 89 GLY A C 1
ATOM 690 O O . GLY A 1 89 ? 17.158 -6.501 -11.737 1.00 81.31 89 GLY A O 1
ATOM 691 N N . ILE A 1 90 ? 16.327 -4.535 -11.030 1.00 74.00 90 ILE A N 1
ATOM 692 C CA . ILE A 1 90 ? 17.035 -3.702 -12.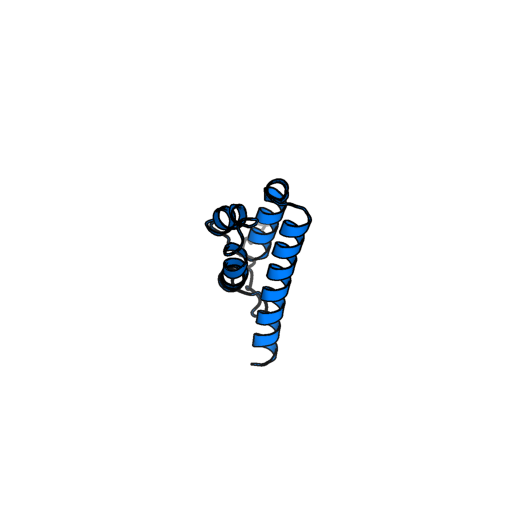012 1.00 74.00 90 ILE A CA 1
ATOM 693 C C . ILE A 1 90 ? 18.534 -3.623 -11.734 1.00 74.00 90 ILE A C 1
ATOM 695 O O . ILE A 1 90 ? 19.327 -3.718 -12.662 1.00 74.00 90 ILE A O 1
ATOM 699 N N . ALA A 1 91 ? 18.948 -3.492 -10.472 1.00 69.62 91 ALA A N 1
ATOM 700 C CA . ALA A 1 91 ? 20.367 -3.458 -10.110 1.00 69.62 91 ALA A CA 1
ATOM 701 C C . ALA A 1 91 ? 21.112 -4.777 -10.406 1.00 69.62 91 ALA A C 1
ATOM 703 O O . ALA A 1 91 ? 22.343 -4.794 -10.422 1.00 69.62 91 ALA A O 1
ATOM 704 N N . HIS A 1 92 ? 20.379 -5.877 -10.608 1.00 57.78 92 HIS A N 1
ATOM 705 C CA . HIS A 1 92 ? 20.911 -7.193 -10.961 1.00 57.78 92 HIS A CA 1
ATOM 706 C C . HIS A 1 92 ? 20.761 -7.558 -12.454 1.00 57.78 92 HIS A C 1
ATOM 708 O O . HIS A 1 92 ? 21.173 -8.662 -12.822 1.00 57.78 92 HIS A O 1
ATOM 714 N N . MET A 1 93 ? 20.196 -6.674 -13.290 1.00 53.03 93 MET A N 1
ATOM 715 C CA . MET A 1 93 ? 20.109 -6.838 -14.753 1.00 53.03 93 MET A CA 1
ATOM 716 C C . MET A 1 93 ? 21.302 -6.244 -15.505 1.00 53.03 93 MET A C 1
ATOM 718 O O . MET A 1 93 ? 21.997 -5.360 -14.957 1.00 53.03 93 MET A O 1
#

pLDDT: mean 80.14, std 15.19, range [44.06, 93.0]

Solvent-accessible surface area (backbone atoms only — not comparable to full-atom values): 5729 Å² total; per-residue (Å²): 140,82,81,83,80,80,82,76,88,68,79,83,70,76,70,74,47,92,67,55,57,60,38,67,59,38,51,59,57,51,55,64,50,51,78,40,79,85,31,51,71,51,55,64,56,69,71,56,91,61,89,38,52,67,55,47,50,49,50,51,60,73,50,39,86,80,37,53,73,67,53,46,51,50,52,53,50,50,44,55,47,37,43,49,51,46,35,50,54,56,73,73,103

Sequence (93 aa):
MSYPRTHGMVGESTDASPFDPPIGVVLSSLALLLTDPQFKDLETIMMGDFEDVDDFRAEVLISSNKFTGAALNRILTEIDRAVDDYRRGIAHM

Foldseek 3Di:
DDDPPDPPPDDPPPPCDLLFDAVVLLLVLCVVVCVDVLCVVVVVLSPDDDRG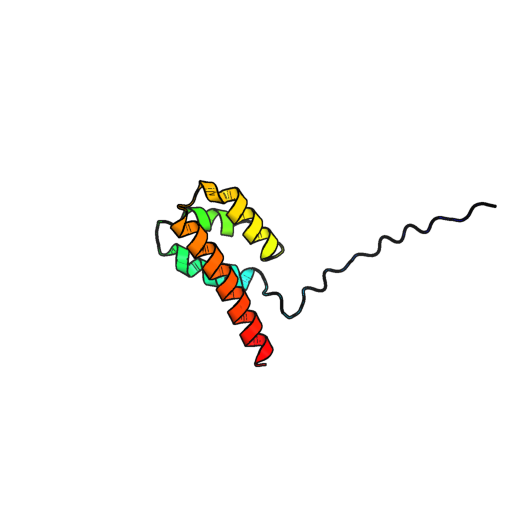LVRSLVSLVVCVVSHDPVRSVVSVVSSVVSSVVSNVVVVVD

Secondary structure (DSSP, 8-state):
-PPP-------------TTSPPHHHHHHHHTTGGGSGGGHHHHHHHTS--SSHHHHHHHHHHGGGGS-HHHHHHHHHHHHHHHHHHHHHHHT-

Radius of gyration: 18.05 Å; Cα contacts (8 Å, |Δi|>4): 57; chains: 1; bounding box: 32×61×38 Å